Protein AF-A0A3C0GLG4-F1 (afdb_monomer_lite)

Radius of gyration: 15.36 Å; chains: 1; bounding box: 35×29×42 Å

Structure (mmCIF, N/CA/C/O backbone):
data_AF-A0A3C0GLG4-F1
#
_entry.id   AF-A0A3C0GLG4-F1
#
loop_
_atom_site.group_PDB
_atom_site.id
_atom_site.type_symbol
_atom_site.label_atom_id
_atom_site.label_alt_id
_atom_site.label_comp_id
_atom_site.label_asym_id
_atom_site.label_entity_id
_atom_site.label_seq_id
_atom_site.pdbx_PDB_ins_code
_atom_site.Cartn_x
_atom_site.Cartn_y
_atom_site.Cartn_z
_atom_site.occupancy
_atom_site.B_iso_or_equiv
_atom_site.auth_seq_id
_atom_site.auth_comp_id
_atom_site.auth_asym_id
_atom_site.auth_atom_id
_atom_site.pdbx_PDB_model_num
ATOM 1 N N . MET A 1 1 ? 9.545 2.621 -0.300 1.00 66.81 1 MET A N 1
ATOM 2 C CA . MET A 1 1 ? 9.965 1.743 -1.429 1.00 66.81 1 MET A CA 1
ATOM 3 C C . MET A 1 1 ? 9.543 2.407 -2.736 1.00 66.81 1 MET A C 1
ATOM 5 O O . MET A 1 1 ? 8.352 2.613 -2.934 1.00 66.81 1 MET A O 1
ATOM 9 N N . ASP A 1 2 ? 10.479 2.796 -3.606 1.00 73.88 2 ASP A N 1
ATOM 10 C CA . ASP A 1 2 ? 10.150 3.652 -4.757 1.00 73.88 2 ASP A CA 1
ATOM 11 C C . ASP A 1 2 ? 9.542 2.887 -5.939 1.00 73.88 2 ASP A C 1
ATOM 13 O O . ASP A 1 2 ? 10.231 2.150 -6.646 1.00 73.88 2 ASP A O 1
ATOM 17 N N . ARG A 1 3 ? 8.262 3.151 -6.237 1.00 71.88 3 ARG A N 1
ATOM 18 C CA . ARG A 1 3 ? 7.530 2.551 -7.374 1.00 71.88 3 ARG A CA 1
ATOM 19 C C . ARG A 1 3 ? 8.189 2.761 -8.745 1.00 71.88 3 ARG A C 1
ATOM 21 O O . ARG A 1 3 ? 7.952 1.989 -9.665 1.00 71.88 3 ARG A O 1
ATOM 28 N N . TYR A 1 4 ? 9.001 3.808 -8.889 1.00 72.56 4 TYR A N 1
ATOM 29 C CA . TYR A 1 4 ? 9.651 4.182 -10.150 1.00 72.56 4 TYR A CA 1
ATOM 30 C C . TYR A 1 4 ? 11.092 3.693 -10.272 1.00 72.56 4 TYR A C 1
ATOM 32 O O . TYR A 1 4 ? 11.729 3.928 -11.298 1.00 72.56 4 TYR A O 1
ATOM 40 N N . LYS A 1 5 ? 11.606 3.003 -9.248 1.00 73.31 5 LYS A N 1
ATOM 41 C CA . LYS A 1 5 ? 13.007 2.577 -9.175 1.00 73.31 5 LYS A CA 1
ATOM 42 C C . LYS A 1 5 ? 13.437 1.720 -10.367 1.00 73.31 5 LYS A C 1
ATOM 44 O O . LYS A 1 5 ? 14.593 1.774 -10.772 1.00 73.31 5 LYS A O 1
ATOM 49 N N . TYR A 1 6 ? 12.505 0.959 -10.936 1.00 72.31 6 TYR A N 1
ATOM 50 C CA . TYR A 1 6 ? 12.771 0.006 -12.014 1.00 72.31 6 TYR A CA 1
ATOM 51 C C . TYR A 1 6 ? 12.320 0.499 -13.398 1.00 72.31 6 TYR A C 1
ATOM 53 O O . TYR A 1 6 ? 12.368 -0.260 -14.365 1.00 72.31 6 TYR A O 1
ATOM 61 N N . ASN A 1 7 ? 11.896 1.761 -13.531 1.00 73.19 7 ASN A N 1
ATOM 62 C CA . ASN A 1 7 ? 11.467 2.290 -14.823 1.00 73.19 7 ASN A CA 1
ATOM 63 C C . ASN A 1 7 ? 12.685 2.615 -15.692 1.00 73.19 7 ASN A C 1
ATOM 65 O O . ASN A 1 7 ? 13.338 3.643 -15.508 1.00 73.19 7 ASN A O 1
ATO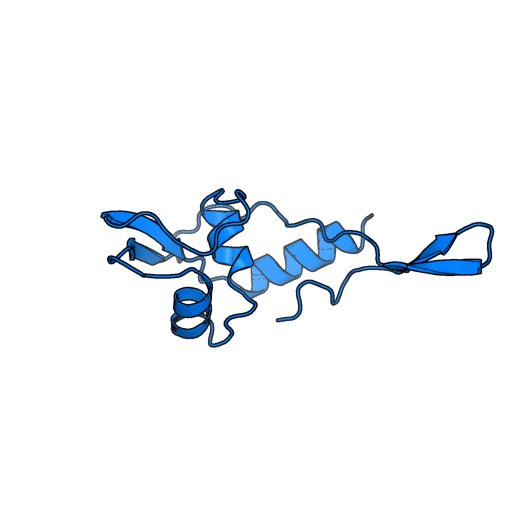M 69 N N . MET A 1 8 ? 12.960 1.773 -16.688 1.00 63.38 8 MET A N 1
ATOM 70 C CA . MET A 1 8 ? 14.001 2.070 -17.669 1.00 63.38 8 MET A CA 1
ATOM 71 C C . MET A 1 8 ? 13.571 3.234 -18.587 1.00 63.38 8 MET A C 1
ATOM 73 O O . MET A 1 8 ? 12.441 3.240 -19.098 1.00 63.38 8 MET A O 1
ATOM 77 N N . PRO A 1 9 ? 14.433 4.247 -18.803 1.00 66.56 9 PRO A N 1
ATOM 78 C CA . PRO A 1 9 ? 14.140 5.344 -19.714 1.00 66.56 9 PRO A CA 1
ATOM 79 C C . PRO A 1 9 ? 14.143 4.847 -21.164 1.00 66.56 9 PRO A C 1
ATOM 81 O O . PRO A 1 9 ? 15.060 4.151 -21.592 1.00 66.56 9 PRO A O 1
ATOM 84 N N . LYS A 1 10 ? 13.139 5.244 -21.949 1.00 64.12 10 LYS A N 1
AT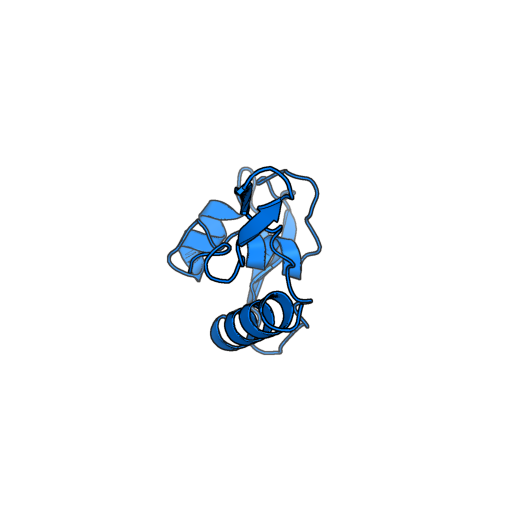OM 85 C CA . LYS A 1 10 ? 13.105 5.007 -23.398 1.00 64.12 10 LYS A CA 1
ATOM 86 C C . LYS A 1 10 ? 13.695 6.214 -24.124 1.00 64.12 10 LYS A C 1
ATOM 88 O O . LYS A 1 10 ? 13.349 7.357 -23.817 1.00 64.12 10 LYS A O 1
ATOM 93 N N . ILE A 1 11 ? 14.567 5.966 -25.097 1.00 64.00 11 ILE A N 1
ATOM 94 C CA . ILE A 1 11 ? 15.145 7.004 -25.958 1.00 64.00 11 ILE A CA 1
ATOM 95 C C . ILE A 1 11 ? 14.275 7.102 -27.213 1.00 64.00 11 ILE A C 1
ATOM 97 O O . ILE A 1 11 ? 14.114 6.122 -27.939 1.00 64.00 11 ILE A O 1
ATOM 101 N N . LYS A 1 12 ? 13.665 8.268 -27.459 1.00 63.84 12 LYS A N 1
ATOM 102 C CA . LYS A 1 12 ? 12.979 8.533 -28.733 1.00 63.84 12 LYS A CA 1
ATOM 103 C C . LYS A 1 12 ? 14.000 8.836 -29.835 1.00 63.84 12 LYS A C 1
ATOM 105 O O . LYS A 1 12 ? 15.110 9.268 -29.544 1.00 63.84 12 LYS A O 1
ATOM 110 N N . LYS A 1 13 ? 13.583 8.692 -31.101 1.00 60.88 13 LYS A N 1
ATOM 111 C CA . LYS A 1 13 ? 14.379 9.053 -32.295 1.00 60.88 13 LYS A CA 1
ATOM 112 C C . LYS A 1 13 ? 14.932 10.492 -32.260 1.00 60.88 13 LYS A C 1
ATOM 114 O O . LYS A 1 13 ? 15.948 10.756 -32.877 1.00 60.88 13 LYS A O 1
ATOM 119 N N . ASP A 1 14 ? 14.299 11.372 -31.485 1.00 72.75 14 ASP A N 1
ATOM 120 C CA . ASP A 1 14 ? 14.662 12.780 -31.268 1.00 72.75 14 ASP A CA 1
ATOM 121 C C . ASP A 1 14 ? 15.655 12.999 -30.095 1.00 72.75 14 ASP A C 1
ATOM 123 O O . ASP A 1 14 ? 15.705 14.065 -29.497 1.00 72.75 14 ASP A O 1
ATOM 127 N N . ALA A 1 15 ? 16.368 11.955 -29.649 1.00 64.00 15 ALA A N 1
ATOM 128 C CA . ALA A 1 15 ? 17.268 11.947 -28.478 1.00 64.00 15 ALA A CA 1
ATOM 129 C C . ALA A 1 15 ? 16.634 12.310 -27.110 1.00 64.00 15 ALA A C 1
ATOM 131 O O . ALA A 1 15 ? 17.298 12.255 -26.071 1.00 64.00 15 ALA A O 1
ATOM 132 N N . LYS A 1 16 ? 15.331 12.607 -27.055 1.00 69.62 16 LYS A N 1
ATOM 133 C CA . LYS A 1 16 ? 14.608 12.887 -25.808 1.00 69.62 16 LYS A CA 1
ATOM 134 C C . LYS A 1 16 ? 14.385 11.600 -25.000 1.00 69.62 16 LYS A C 1
ATOM 136 O O . LYS A 1 16 ? 13.740 10.660 -25.476 1.00 69.62 16 LYS A O 1
ATOM 141 N N . LYS A 1 17 ? 14.892 11.566 -23.762 1.00 68.31 17 LYS A N 1
ATOM 142 C CA . LYS A 1 17 ? 14.643 10.486 -22.790 1.00 68.31 17 LYS A CA 1
ATOM 143 C C . LYS A 1 17 ? 13.248 10.655 -22.182 1.00 68.31 17 LYS A C 1
ATOM 145 O O . LYS A 1 17 ? 12.945 11.704 -21.620 1.00 68.31 17 LYS A O 1
ATOM 150 N N . ILE A 1 18 ? 12.408 9.630 -22.279 1.00 69.69 18 ILE A N 1
ATOM 151 C CA . ILE A 1 18 ? 11.105 9.559 -21.601 1.00 69.69 18 ILE A CA 1
ATOM 152 C C . ILE A 1 18 ? 11.129 8.442 -20.556 1.00 69.69 18 ILE A C 1
ATOM 154 O O . ILE A 1 18 ? 11.687 7.373 -20.803 1.00 69.69 18 ILE A O 1
ATOM 158 N N . GLN A 1 19 ? 10.521 8.663 -19.389 1.00 67.88 19 GLN A N 1
ATOM 159 C CA . GLN A 1 19 ? 10.363 7.589 -18.408 1.00 67.88 19 GLN A CA 1
ATOM 160 C C . GLN A 1 19 ? 9.358 6.547 -18.915 1.00 67.88 19 GLN A C 1
ATOM 162 O O . GLN A 1 19 ? 8.304 6.887 -19.456 1.00 67.88 19 GLN A O 1
ATOM 167 N N . GLY A 1 20 ? 9.699 5.267 -18.754 1.00 68.19 20 GLY A N 1
ATOM 168 C CA . GLY A 1 20 ? 8.765 4.170 -18.981 1.00 68.19 20 GLY A CA 1
ATOM 169 C C . GLY A 1 20 ? 7.602 4.197 -17.984 1.00 68.19 20 GLY A C 1
ATOM 170 O O . GLY A 1 20 ? 7.706 4.783 -16.909 1.00 68.19 20 GLY A O 1
ATOM 171 N N . GLN A 1 21 ? 6.489 3.555 -18.344 1.00 74.25 21 GLN A N 1
ATOM 172 C CA . GLN A 1 21 ? 5.374 3.315 -17.421 1.00 74.25 21 GLN A CA 1
ATOM 173 C C . GLN A 1 21 ? 5.719 2.159 -16.474 1.00 74.25 21 GLN A C 1
ATOM 175 O O . GLN A 1 21 ? 6.253 1.151 -16.943 1.00 74.25 21 GLN A O 1
ATOM 180 N N . THR A 1 22 ? 5.365 2.291 -15.193 1.00 80.44 22 THR A N 1
ATOM 181 C CA . THR A 1 22 ? 5.481 1.215 -14.195 1.00 80.44 22 THR A CA 1
ATOM 182 C C . THR A 1 22 ? 4.359 0.206 -14.388 1.00 80.44 22 THR A C 1
ATOM 184 O O . THR A 1 22 ? 3.187 0.581 -14.408 1.00 80.44 22 THR A O 1
ATOM 187 N N . ILE A 1 23 ? 4.714 -1.070 -14.498 1.00 82.25 23 ILE A N 1
ATOM 188 C CA . ILE A 1 23 ? 3.758 -2.177 -14.487 1.00 82.25 23 ILE A CA 1
ATOM 189 C C . ILE A 1 23 ? 3.713 -2.736 -13.067 1.00 82.25 23 ILE A C 1
ATOM 191 O O . ILE A 1 23 ? 4.754 -3.083 -12.508 1.00 82.25 23 ILE A O 1
ATOM 195 N N . TYR A 1 24 ? 2.517 -2.811 -12.483 1.00 84.75 24 TYR A N 1
ATOM 196 C CA . TYR A 1 24 ? 2.322 -3.395 -11.158 1.00 84.75 24 TYR A CA 1
ATOM 197 C C . TYR A 1 24 ? 2.112 -4.911 -11.271 1.00 84.75 24 TYR A C 1
ATOM 199 O O . TYR A 1 24 ? 1.293 -5.347 -12.085 1.00 84.75 24 TYR A O 1
ATOM 207 N N . PRO A 1 25 ? 2.820 -5.730 -10.475 1.00 85.12 25 PRO A N 1
ATOM 208 C CA . PRO A 1 25 ? 2.624 -7.171 -10.481 1.00 85.12 25 PRO A CA 1
ATOM 209 C C . PRO A 1 25 ? 1.261 -7.541 -9.868 1.00 85.12 25 PRO A C 1
ATOM 211 O O . PRO A 1 25 ? 0.742 -6.817 -9.011 1.00 85.12 25 PRO A O 1
ATOM 214 N N . PRO A 1 26 ? 0.670 -8.682 -10.257 1.00 85.06 26 PRO A N 1
ATOM 215 C CA . PRO A 1 26 ? -0.478 -9.224 -9.546 1.00 85.06 26 PRO A CA 1
ATOM 216 C C . PRO A 1 26 ? -0.058 -9.644 -8.131 1.00 85.06 26 PRO A C 1
ATOM 218 O O . PRO A 1 26 ? 0.908 -10.384 -7.949 1.00 85.06 26 PRO A O 1
ATOM 221 N N . ILE A 1 27 ? -0.797 -9.183 -7.121 1.00 88.12 27 ILE A N 1
ATOM 222 C CA . ILE A 1 27 ? -0.552 -9.542 -5.720 1.00 88.12 27 ILE A CA 1
ATOM 223 C C . ILE A 1 27 ? -1.521 -10.661 -5.352 1.00 88.12 27 ILE A C 1
ATOM 225 O O . ILE A 1 27 ? -2.719 -10.427 -5.169 1.00 88.12 27 ILE A O 1
ATOM 229 N N . MET A 1 28 ? -1.007 -11.887 -5.270 1.00 87.50 28 MET A N 1
ATOM 230 C CA . MET A 1 28 ? -1.803 -13.042 -4.856 1.00 87.50 28 MET A CA 1
ATOM 231 C C . MET A 1 28 ? -2.104 -12.977 -3.350 1.00 87.50 28 MET A C 1
ATOM 233 O O . MET A 1 28 ? -1.240 -12.523 -2.598 1.00 87.50 28 MET A O 1
ATOM 237 N N . PRO A 1 29 ? -3.295 -13.421 -2.903 1.00 85.94 29 PRO A N 1
ATOM 238 C CA . PRO A 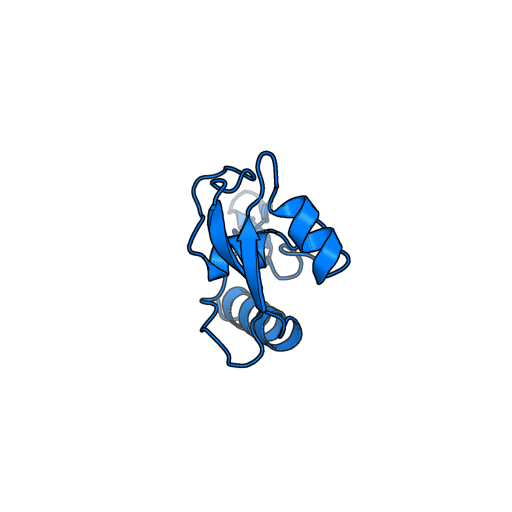1 29 ? -3.594 -13.527 -1.481 1.00 85.94 29 PRO A CA 1
ATOM 239 C C . PRO A 1 29 ? -2.618 -14.491 -0.802 1.00 85.94 29 PRO A C 1
ATOM 241 O O . PRO A 1 29 ? -2.363 -15.584 -1.315 1.00 85.94 29 PRO A O 1
ATOM 244 N N . LYS A 1 30 ? -2.108 -14.106 0.365 1.00 88.81 30 LYS A N 1
ATOM 245 C CA . LYS A 1 30 ? -1.290 -14.963 1.228 1.00 88.81 30 LYS A CA 1
ATOM 246 C C . LYS A 1 30 ? -1.933 -15.110 2.602 1.00 88.81 30 LYS A C 1
ATOM 248 O O . LYS A 1 30 ? -2.693 -14.254 3.045 1.00 88.81 30 LYS A O 1
ATOM 253 N N . SER A 1 31 ? -1.602 -16.195 3.298 1.00 86.25 31 SER A N 1
ATOM 254 C CA . SER A 1 31 ? -2.052 -16.425 4.679 1.00 86.25 31 SER A CA 1
ATOM 255 C C . SER A 1 31 ? -1.515 -15.385 5.666 1.00 86.25 31 SER A C 1
ATOM 257 O O . SER A 1 31 ? -2.093 -15.198 6.729 1.00 86.25 31 SER A O 1
ATOM 259 N N . THR A 1 32 ? -0.429 -14.697 5.313 1.00 89.62 32 THR A N 1
ATOM 260 C CA . THR A 1 32 ? 0.176 -13.616 6.100 1.00 89.62 32 THR A CA 1
ATOM 261 C C . THR A 1 32 ? -0.490 -12.258 5.877 1.00 89.62 32 THR A C 1
ATOM 263 O O . THR A 1 32 ? -0.075 -11.277 6.488 1.00 89.62 32 THR A O 1
ATOM 266 N N . ASP A 1 33 ? -1.471 -12.160 4.977 1.00 91.38 33 ASP A N 1
ATOM 267 C CA . ASP A 1 33 ? -2.148 -10.898 4.692 1.00 91.38 33 ASP A CA 1
ATOM 268 C C . ASP A 1 33 ? -3.089 -10.515 5.838 1.00 91.38 33 ASP A C 1
ATOM 270 O O . ASP A 1 33 ? -3.828 -11.345 6.370 1.00 91.38 33 ASP A O 1
ATOM 274 N N . LEU A 1 34 ? -3.102 -9.228 6.185 1.00 92.56 34 LEU A N 1
ATOM 275 C CA . LEU A 1 34 ? -4.035 -8.688 7.167 1.00 92.56 34 LEU A CA 1
ATOM 276 C C . LEU A 1 34 ? -5.324 -8.241 6.486 1.00 92.56 34 LEU A C 1
ATOM 278 O O . LEU A 1 34 ? -5.313 -7.771 5.349 1.00 92.56 34 LEU A O 1
ATOM 282 N N . TYR A 1 35 ? -6.436 -8.336 7.207 1.00 93.12 35 TYR A N 1
ATOM 283 C CA . TYR A 1 35 ? -7.720 -7.822 6.756 1.00 93.12 35 TYR A CA 1
ATOM 284 C C . TYR A 1 35 ? -8.250 -6.825 7.765 1.00 93.12 35 TYR A C 1
ATOM 286 O O . TYR A 1 35 ? -8.368 -7.132 8.950 1.00 93.12 35 TYR A O 1
ATOM 294 N N . ILE A 1 36 ? -8.590 -5.638 7.281 1.00 92.12 36 ILE A N 1
ATOM 295 C CA . ILE A 1 36 ? -9.091 -4.556 8.118 1.00 92.12 36 ILE A CA 1
ATOM 296 C C . ILE A 1 36 ? -10.418 -4.045 7.585 1.00 92.12 36 ILE A C 1
ATOM 298 O O . ILE A 1 36 ? -10.692 -4.136 6.388 1.00 92.12 36 ILE A O 1
ATOM 302 N N . VAL A 1 37 ? -11.231 -3.475 8.468 1.00 92.06 37 VAL A N 1
ATOM 303 C CA . VAL A 1 37 ? -12.457 -2.776 8.081 1.00 92.06 37 VAL A CA 1
ATOM 304 C C . VAL A 1 37 ? -12.164 -1.287 8.014 1.00 92.06 37 VAL A C 1
ATOM 306 O O . VAL A 1 37 ? -11.684 -0.691 8.978 1.00 92.06 37 VAL A O 1
ATOM 309 N N . VAL A 1 38 ? -12.461 -0.695 6.863 1.00 90.12 38 VAL A N 1
ATOM 310 C CA . VAL A 1 38 ? -12.227 0.722 6.593 1.00 90.12 38 VAL A CA 1
ATOM 311 C C . VAL A 1 38 ? -13.181 1.583 7.410 1.00 90.12 38 VAL A C 1
ATOM 313 O O . VAL A 1 38 ? -14.396 1.374 7.386 1.00 90.12 38 VAL A O 1
ATOM 316 N N . ARG A 1 39 ? -12.638 2.591 8.091 1.00 89.25 39 ARG A N 1
ATOM 317 C CA . ARG A 1 39 ? -13.416 3.616 8.798 1.00 89.25 39 ARG A CA 1
ATOM 318 C C . ARG A 1 39 ? -13.767 4.787 7.883 1.00 89.25 39 ARG A C 1
ATOM 320 O O . ARG A 1 39 ? -13.163 4.973 6.828 1.00 89.25 39 ARG A O 1
ATOM 327 N N . ASP A 1 40 ? -14.749 5.581 8.296 1.00 87.12 40 ASP A N 1
ATOM 328 C CA . ASP A 1 40 ? -15.103 6.799 7.571 1.00 87.12 40 ASP A CA 1
ATOM 329 C C . ASP A 1 40 ? -13.906 7.758 7.463 1.00 87.12 40 ASP A C 1
ATOM 331 O O . ASP A 1 40 ? -13.119 7.893 8.400 1.00 87.12 40 ASP A O 1
ATOM 335 N N . GLY A 1 41 ? -13.714 8.345 6.279 1.00 84.31 41 GLY A N 1
ATOM 336 C CA . GLY A 1 41 ? -12.580 9.229 5.987 1.00 84.31 41 GLY A CA 1
ATOM 337 C C . GLY A 1 41 ? -11.207 8.551 5.859 1.00 84.31 41 GLY A C 1
ATOM 338 O O . GLY A 1 41 ? -10.216 9.243 5.624 1.00 84.31 41 GLY A O 1
ATOM 339 N N . GLN A 1 42 ? -11.110 7.221 5.974 1.00 87.25 42 GLN A N 1
ATOM 340 C CA . GLN A 1 42 ? -9.825 6.523 5.936 1.00 87.25 42 GLN A CA 1
ATOM 341 C C . GLN A 1 42 ? -9.266 6.405 4.506 1.00 87.25 42 GLN A C 1
ATOM 343 O O . GLN A 1 42 ? -9.976 6.102 3.539 1.00 87.25 42 GLN A O 1
ATOM 348 N N . ARG A 1 43 ? -7.957 6.647 4.371 1.00 89.88 43 ARG A N 1
ATOM 349 C CA . ARG A 1 43 ? -7.247 6.713 3.087 1.00 89.88 43 ARG A CA 1
ATOM 350 C C . ARG A 1 43 ? -6.190 5.621 2.965 1.00 89.88 43 ARG A C 1
ATOM 352 O O . ARG A 1 43 ? -5.593 5.208 3.958 1.00 89.88 43 ARG A O 1
ATOM 359 N N . MET A 1 44 ? -5.915 5.193 1.733 1.00 89.31 44 MET A N 1
ATOM 360 C CA . MET A 1 44 ? -4.896 4.169 1.455 1.00 89.31 44 MET A CA 1
ATOM 361 C C . MET A 1 44 ? -3.480 4.626 1.814 1.00 89.31 44 MET A C 1
ATOM 363 O O . MET A 1 44 ? -2.690 3.810 2.272 1.00 89.31 44 MET A O 1
ATOM 367 N N . ASP A 1 45 ? -3.159 5.910 1.624 1.00 89.19 45 ASP A N 1
ATOM 368 C CA . ASP A 1 45 ? -1.862 6.481 2.013 1.00 89.19 45 ASP A CA 1
ATOM 369 C C . ASP A 1 45 ? -1.624 6.399 3.526 1.00 89.19 45 ASP A C 1
ATOM 371 O O . ASP A 1 45 ? -0.541 6.016 3.963 1.00 89.19 45 ASP A O 1
ATOM 375 N N . THR A 1 46 ? -2.657 6.669 4.324 1.00 92.06 46 THR A N 1
ATOM 376 C CA . THR A 1 46 ? -2.584 6.603 5.785 1.00 92.06 46 THR A CA 1
ATOM 377 C C . THR A 1 46 ? -2.402 5.164 6.252 1.00 92.06 46 THR A C 1
ATOM 379 O O . THR A 1 46 ? -1.539 4.901 7.080 1.00 92.06 46 THR A O 1
ATOM 382 N N . LEU A 1 47 ? -3.140 4.221 5.657 1.00 91.25 47 LEU A N 1
ATOM 383 C CA . LEU A 1 47 ? -2.959 2.794 5.923 1.00 91.25 47 LEU A CA 1
ATOM 384 C C . LEU A 1 47 ? -1.564 2.310 5.521 1.00 91.25 47 LEU A C 1
ATOM 386 O O . LEU A 1 47 ? -0.924 1.580 6.264 1.00 91.25 47 LEU A O 1
ATOM 390 N N . ALA A 1 48 ? -1.061 2.725 4.361 1.00 92.06 48 ALA A N 1
ATOM 391 C CA . ALA A 1 48 ? 0.288 2.365 3.945 1.00 92.06 48 ALA A CA 1
ATOM 392 C C . ALA A 1 48 ? 1.346 2.917 4.909 1.00 92.06 48 ALA A C 1
ATOM 394 O O . ALA A 1 48 ? 2.289 2.210 5.250 1.00 92.06 48 ALA A O 1
ATOM 395 N N . ASN A 1 49 ? 1.163 4.139 5.410 1.00 93.19 49 ASN A N 1
ATOM 396 C CA . ASN A 1 49 ? 2.040 4.697 6.431 1.00 93.19 49 ASN A CA 1
ATOM 397 C C . ASN A 1 49 ? 1.951 3.935 7.765 1.00 93.19 49 ASN A C 1
ATOM 399 O O . ASN A 1 49 ? 2.971 3.683 8.390 1.00 93.19 49 ASN A O 1
ATOM 403 N N . GLU A 1 50 ? 0.751 3.536 8.187 1.00 92.25 50 GLU A N 1
ATOM 404 C CA . GLU A 1 50 ? 0.526 2.818 9.447 1.00 92.25 50 GLU A CA 1
ATOM 405 C C . GLU A 1 50 ? 1.090 1.388 9.421 1.00 92.25 50 GLU A C 1
ATOM 407 O O . GLU A 1 50 ? 1.727 0.959 10.379 1.00 92.25 50 GLU A O 1
ATOM 412 N N . TYR A 1 51 ? 0.899 0.660 8.315 1.00 91.81 51 TYR A N 1
ATOM 413 C CA . TYR A 1 51 ? 1.293 -0.749 8.203 1.00 91.81 51 TYR A CA 1
ATOM 414 C C . TYR A 1 51 ? 2.681 -0.964 7.593 1.00 91.81 51 TYR A C 1
ATOM 416 O O . TYR A 1 51 ? 3.345 -1.941 7.929 1.00 91.81 51 TYR A O 1
ATOM 424 N N . TYR A 1 52 ? 3.126 -0.087 6.690 1.00 90.75 52 TYR A N 1
ATOM 425 C CA . TYR A 1 52 ? 4.413 -0.226 5.996 1.00 90.75 52 TYR A CA 1
ATOM 426 C C . TYR A 1 52 ? 5.430 0.853 6.381 1.00 90.75 52 TYR A C 1
ATOM 428 O O . TYR A 1 52 ? 6.583 0.766 5.964 1.00 90.75 52 TYR A O 1
ATOM 436 N N . GLY A 1 53 ? 5.026 1.875 7.142 1.00 91.12 53 GLY A N 1
ATOM 437 C CA . GLY A 1 53 ? 5.886 3.008 7.497 1.00 91.12 53 GLY A CA 1
ATOM 438 C C . GLY A 1 53 ? 6.140 3.990 6.350 1.00 91.12 53 GLY A C 1
ATOM 439 O O . GLY A 1 53 ? 6.959 4.892 6.496 1.00 91.12 53 GLY A O 1
ATOM 440 N N . ASP A 1 54 ? 5.482 3.813 5.198 1.00 90.25 54 ASP A N 1
ATOM 441 C CA . ASP A 1 54 ? 5.706 4.635 4.010 1.00 90.25 54 ASP A CA 1
ATOM 442 C C . ASP A 1 54 ? 4.378 4.884 3.262 1.00 90.25 54 ASP A C 1
ATOM 444 O O . ASP A 1 54 ? 3.798 3.955 2.683 1.00 90.25 54 ASP A O 1
ATOM 448 N N . PRO A 1 55 ? 3.884 6.137 3.214 1.00 90.00 55 PRO A N 1
ATOM 449 C CA . PRO A 1 55 ? 2.622 6.466 2.557 1.00 90.00 55 PRO A CA 1
ATOM 450 C C . PRO A 1 55 ? 2.677 6.258 1.042 1.00 90.00 55 PRO A C 1
ATOM 452 O O . PRO A 1 55 ? 1.636 6.076 0.414 1.00 90.00 55 PRO A O 1
ATOM 455 N N . SER A 1 56 ? 3.866 6.253 0.427 1.00 88.31 56 SER A N 1
ATOM 456 C CA . SER A 1 56 ? 4.025 6.026 -1.012 1.00 88.31 56 SER A CA 1
ATOM 457 C C . SER A 1 56 ? 3.671 4.596 -1.427 1.00 88.31 56 SER A C 1
ATOM 459 O O . SER A 1 56 ? 3.389 4.363 -2.602 1.00 88.31 56 SER A O 1
ATOM 461 N N . MET A 1 57 ? 3.611 3.655 -0.476 1.00 90.06 57 MET A N 1
ATOM 462 C CA . MET A 1 57 ? 3.316 2.234 -0.700 1.00 90.06 57 MET A CA 1
ATOM 463 C C . MET A 1 57 ? 1.812 1.923 -0.778 1.00 90.06 57 MET A C 1
ATOM 465 O O . MET A 1 57 ? 1.418 0.762 -0.876 1.00 90.06 57 MET A O 1
ATOM 469 N N . TRP A 1 58 ? 0.956 2.951 -0.822 1.00 90.44 58 TRP A N 1
ATOM 470 C CA . TRP A 1 58 ? -0.496 2.816 -1.002 1.00 90.44 58 TRP A CA 1
ATOM 471 C C . TRP A 1 58 ? -0.886 2.002 -2.244 1.00 90.44 58 TRP A C 1
ATOM 473 O O . TRP A 1 58 ? -1.919 1.329 -2.243 1.00 90.44 58 TRP A O 1
ATOM 483 N N . TRP A 1 59 ? -0.044 2.006 -3.285 1.00 87.69 59 TRP A N 1
ATOM 484 C CA . TRP A 1 59 ? -0.263 1.236 -4.511 1.00 87.69 59 TRP A CA 1
ATOM 485 C C . TRP A 1 59 ? -0.328 -0.278 -4.256 1.00 87.69 59 TRP A C 1
ATOM 487 O O . TRP A 1 59 ? -1.019 -0.978 -4.989 1.00 87.69 59 TRP A O 1
ATOM 497 N N . ILE A 1 60 ? 0.335 -0.785 -3.208 1.00 90.19 60 ILE A N 1
ATOM 498 C CA . ILE A 1 60 ? 0.292 -2.202 -2.819 1.00 90.19 60 ILE A CA 1
ATOM 499 C C . ILE A 1 60 ? -1.120 -2.577 -2.367 1.00 90.19 60 ILE A C 1
ATOM 501 O O . ILE A 1 60 ? -1.681 -3.576 -2.818 1.00 90.19 60 ILE A O 1
ATOM 505 N N . ILE A 1 61 ? -1.717 -1.747 -1.508 1.00 90.38 61 ILE A N 1
ATOM 506 C CA . ILE A 1 61 ? -3.083 -1.938 -1.002 1.00 90.38 61 ILE A CA 1
ATOM 507 C C . ILE A 1 61 ? -4.076 -1.798 -2.157 1.00 90.38 61 ILE A C 1
ATOM 509 O O . ILE A 1 61 ? -4.958 -2.640 -2.323 1.00 90.38 61 ILE A O 1
ATOM 513 N N . ALA A 1 62 ? -3.894 -0.780 -2.999 1.00 89.75 62 ALA A N 1
ATOM 514 C CA . ALA A 1 62 ? -4.713 -0.561 -4.184 1.00 89.75 62 ALA A CA 1
ATOM 515 C C . ALA A 1 62 ? -4.702 -1.782 -5.119 1.00 89.75 62 ALA A C 1
ATOM 517 O O . ALA A 1 62 ? -5.759 -2.305 -5.469 1.00 89.75 62 ALA A O 1
ATOM 518 N N . GLN A 1 63 ? -3.515 -2.288 -5.463 1.00 89.94 63 GLN A N 1
ATOM 519 C CA . GLN A 1 63 ? -3.347 -3.427 -6.363 1.00 89.94 63 GLN A CA 1
ATOM 520 C C . GLN A 1 63 ? -3.900 -4.727 -5.761 1.00 89.94 63 GLN A C 1
ATOM 522 O O . GLN A 1 63 ? -4.564 -5.492 -6.456 1.00 89.94 63 GLN A O 1
ATOM 527 N N . ALA A 1 64 ? -3.684 -4.967 -4.465 1.00 90.19 64 ALA A N 1
ATOM 528 C CA . ALA A 1 64 ? -4.174 -6.160 -3.773 1.00 90.19 64 ALA A CA 1
ATOM 529 C C . ALA A 1 64 ? -5.705 -6.234 -3.684 1.00 90.19 64 ALA A C 1
ATOM 531 O O . ALA A 1 64 ? -6.264 -7.329 -3.667 1.00 90.19 64 ALA A O 1
ATOM 532 N N . ASN A 1 65 ? -6.371 -5.078 -3.647 1.00 89.06 65 ASN A N 1
ATOM 533 C CA . ASN A 1 65 ? -7.829 -4.968 -3.548 1.00 89.06 65 ASN A CA 1
ATOM 534 C C . ASN A 1 65 ? -8.489 -4.580 -4.876 1.00 89.06 65 ASN A C 1
ATOM 536 O O . ASN A 1 65 ? -9.684 -4.296 -4.908 1.00 89.06 65 ASN A O 1
ATOM 540 N N . ASN A 1 66 ? -7.719 -4.546 -5.968 1.00 85.69 66 ASN A N 1
ATOM 541 C CA . ASN A 1 66 ? -8.169 -4.118 -7.292 1.00 85.69 66 ASN A CA 1
ATOM 542 C C . ASN A 1 66 ? -8.845 -2.725 -7.291 1.00 85.69 66 ASN A C 1
ATOM 544 O O . ASN A 1 66 ? -9.784 -2.451 -8.041 1.00 85.69 66 ASN A O 1
ATOM 548 N N . VAL A 1 67 ? -8.369 -1.828 -6.422 1.00 81.69 67 VAL A N 1
ATOM 549 C CA . VAL A 1 67 ? -8.851 -0.450 -6.293 1.00 81.69 67 VAL A CA 1
ATOM 550 C C . VAL A 1 67 ? -7.982 0.450 -7.167 1.00 81.69 67 VAL A C 1
ATOM 552 O O . VAL A 1 67 ? -7.024 1.060 -6.712 1.00 81.69 67 VAL A O 1
ATOM 555 N N . SER A 1 68 ? -8.303 0.528 -8.457 1.00 65.19 68 SER A N 1
ATOM 556 C CA . SER A 1 68 ? -7.499 1.247 -9.463 1.00 65.19 68 SER A CA 1
ATOM 557 C C . SER A 1 68 ? -8.141 2.545 -9.979 1.00 65.19 68 SER A C 1
ATOM 559 O O . SER A 1 68 ? -7.715 3.101 -10.986 1.00 65.19 68 SER A O 1
ATOM 561 N N . LYS A 1 69 ? -9.151 3.084 -9.283 1.00 65.44 69 LYS A N 1
ATOM 562 C CA . LYS A 1 69 ? -9.996 4.187 -9.791 1.00 65.44 69 LYS A CA 1
ATOM 563 C C . LYS A 1 69 ? -9.436 5.606 -9.600 1.00 65.44 69 LYS A C 1
ATOM 565 O O . LYS A 1 69 ? -10.193 6.567 -9.677 1.00 65.44 69 LYS A O 1
ATOM 570 N N . GLY A 1 70 ? -8.144 5.763 -9.308 1.00 67.50 70 GLY A N 1
ATOM 571 C CA . GLY A 1 70 ? -7.539 7.087 -9.094 1.00 67.50 70 GLY A CA 1
ATOM 572 C C . GLY A 1 70 ? -8.042 7.828 -7.845 1.00 67.50 70 GLY A C 1
ATOM 573 O O . GLY A 1 70 ? -7.795 9.021 -7.703 1.00 67.50 70 GLY A O 1
ATOM 574 N N . THR A 1 71 ? -8.729 7.130 -6.936 1.00 79.44 71 THR A N 1
ATOM 575 C CA . THR A 1 71 ? -9.122 7.648 -5.621 1.00 79.44 71 THR A CA 1
ATOM 576 C C . THR A 1 71 ? -8.236 7.045 -4.539 1.00 79.44 71 THR A C 1
ATOM 578 O O . THR A 1 71 ? -7.900 5.865 -4.598 1.00 79.44 71 THR A O 1
ATOM 581 N N . LEU A 1 72 ? -7.873 7.856 -3.545 1.00 81.38 72 LEU A N 1
ATOM 582 C CA . LEU A 1 72 ? -7.182 7.409 -2.330 1.00 81.38 72 LEU A CA 1
ATOM 583 C C . LEU A 1 72 ? -8.163 7.054 -1.207 1.00 81.38 72 LEU A C 1
ATOM 585 O O . LEU A 1 72 ? -7.766 6.444 -0.215 1.00 81.38 72 LEU A O 1
ATOM 589 N N . PHE A 1 73 ? -9.433 7.428 -1.367 1.00 85.25 73 PHE A N 1
ATOM 590 C CA . PHE A 1 73 ? -10.477 7.173 -0.389 1.00 85.25 73 PHE A CA 1
ATOM 591 C C . PHE A 1 73 ? -11.003 5.755 -0.533 1.00 85.25 73 PHE A C 1
ATOM 593 O O . PHE A 1 73 ? -11.373 5.312 -1.625 1.00 85.25 73 PHE A O 1
ATOM 600 N N . LEU A 1 74 ? -11.047 5.059 0.595 1.00 84.44 74 LEU A N 1
ATOM 601 C CA . LEU A 1 74 ? -11.656 3.748 0.691 1.00 84.44 74 LEU A CA 1
ATOM 602 C C . LEU A 1 74 ? -13.120 3.892 1.091 1.00 84.44 74 LEU A C 1
ATOM 604 O O . LEU A 1 74 ? -13.508 4.840 1.771 1.00 84.44 74 LEU A O 1
ATOM 608 N N . ARG A 1 75 ? -13.950 2.946 0.649 1.00 85.25 75 ARG A N 1
ATOM 609 C CA . ARG A 1 75 ? -15.366 2.940 1.007 1.00 85.25 75 ARG A CA 1
ATOM 610 C C . ARG A 1 75 ? -15.508 2.520 2.479 1.00 85.25 75 ARG A C 1
ATOM 612 O O . ARG A 1 75 ? -15.101 1.400 2.802 1.00 85.25 75 ARG A O 1
ATOM 619 N N . PRO A 1 76 ? -16.104 3.354 3.349 1.00 87.56 76 PRO A N 1
ATOM 620 C CA . PRO A 1 76 ? -16.301 3.011 4.755 1.00 87.56 76 PRO A CA 1
ATOM 621 C C . PRO A 1 76 ? -17.087 1.703 4.903 1.00 87.56 76 PRO A C 1
ATOM 623 O O . PRO A 1 76 ? -17.976 1.411 4.100 1.00 87.56 76 PRO A O 1
ATOM 626 N N . GLY A 1 77 ? -16.724 0.889 5.892 1.00 88.31 77 GLY A N 1
ATOM 627 C CA . GLY A 1 77 ? -17.314 -0.429 6.141 1.00 88.31 77 GLY A CA 1
ATOM 628 C C . GLY A 1 77 ? -16.857 -1.535 5.184 1.00 88.31 77 GLY A C 1
ATOM 629 O O . GLY A 1 77 ? -17.280 -2.677 5.339 1.00 88.31 77 GLY A O 1
ATOM 630 N N . SER A 1 78 ? -15.993 -1.238 4.206 1.00 89.00 78 SER A N 1
ATOM 631 C CA . SER A 1 78 ? -15.442 -2.268 3.316 1.00 89.00 78 SER A CA 1
ATOM 632 C C . SER A 1 78 ? -14.247 -2.960 3.962 1.00 89.00 78 SER A C 1
ATOM 634 O O . SE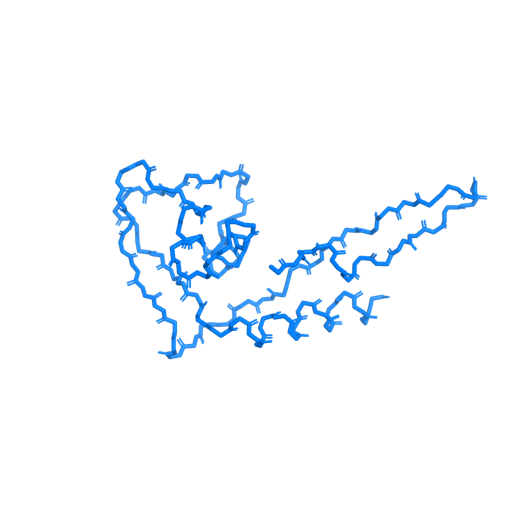R A 1 78 ? -13.418 -2.312 4.602 1.00 89.00 78 SER A O 1
ATOM 636 N N . GLN A 1 79 ? -14.144 -4.273 3.769 1.00 91.62 79 GLN A N 1
ATOM 637 C CA . GLN A 1 79 ? -12.977 -5.041 4.18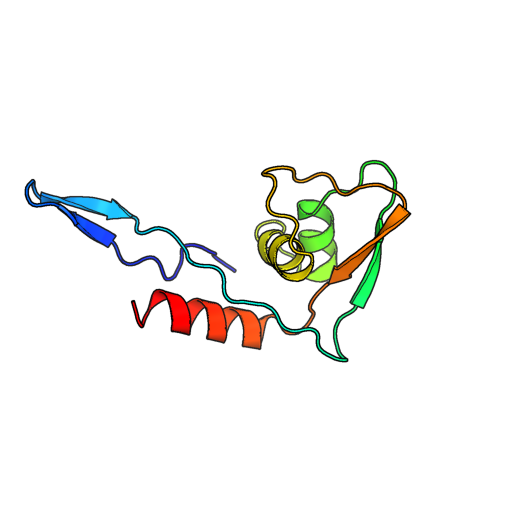6 1.00 91.62 79 GLN A CA 1
ATOM 638 C C . GLN A 1 79 ? -11.869 -4.900 3.140 1.00 91.62 79 GLN A C 1
ATOM 640 O O . GLN A 1 79 ? -12.097 -5.130 1.953 1.00 91.62 79 GLN A O 1
ATOM 645 N N . ILE A 1 80 ? -10.676 -4.516 3.584 1.00 91.44 80 ILE A N 1
ATOM 646 C CA . ILE A 1 80 ? -9.500 -4.294 2.744 1.00 91.44 80 ILE A CA 1
ATOM 647 C C . ILE A 1 80 ? -8.375 -5.222 3.190 1.00 91.44 80 ILE A C 1
ATOM 649 O O . ILE A 1 80 ? -8.094 -5.357 4.382 1.00 91.44 80 ILE A O 1
ATOM 653 N N . ARG A 1 81 ? -7.729 -5.851 2.208 1.00 93.12 81 ARG A N 1
ATOM 654 C CA . ARG A 1 81 ? -6.551 -6.700 2.374 1.00 93.12 81 ARG A CA 1
ATOM 655 C C . ARG A 1 81 ? -5.279 -5.856 2.395 1.00 93.12 81 ARG A C 1
ATOM 657 O O . ARG A 1 81 ? -5.067 -5.034 1.505 1.00 93.12 81 ARG A O 1
ATOM 664 N N . ILE A 1 82 ? -4.407 -6.096 3.362 1.00 92.62 82 ILE A N 1
ATOM 665 C CA . ILE A 1 82 ? -3.111 -5.433 3.519 1.00 92.62 82 ILE A CA 1
ATOM 666 C C . ILE A 1 82 ? -2.012 -6.500 3.433 1.00 92.62 82 ILE A C 1
ATOM 668 O O . ILE A 1 82 ? -1.755 -7.198 4.421 1.00 92.62 82 ILE A O 1
ATOM 672 N N . PRO A 1 83 ? -1.380 -6.656 2.255 1.00 92.50 83 PRO A N 1
ATOM 673 C CA . PRO A 1 83 ? -0.293 -7.608 2.068 1.00 92.50 83 PRO A CA 1
ATOM 674 C C . PRO A 1 83 ? 0.925 -7.300 2.940 1.00 92.50 83 PRO A C 1
ATOM 676 O O . PRO A 1 83 ? 1.529 -6.243 2.809 1.00 92.50 83 PRO A O 1
ATOM 679 N N . GLN A 1 84 ? 1.336 -8.240 3.786 1.00 91.38 84 GLN A N 1
ATOM 680 C CA . GLN A 1 84 ? 2.504 -8.044 4.660 1.00 91.38 84 GLN A CA 1
ATOM 681 C C . GLN A 1 84 ? 3.833 -8.414 3.985 1.00 91.38 84 GLN A C 1
ATOM 683 O O . GLN A 1 84 ? 4.897 -7.953 4.390 1.00 91.38 84 GLN A O 1
ATOM 688 N N . ASP A 1 85 ? 3.795 -9.228 2.929 1.00 89.81 85 ASP A N 1
ATOM 689 C CA . ASP A 1 85 ? 4.999 -9.708 2.248 1.00 89.81 85 ASP A CA 1
ATOM 690 C C . ASP A 1 85 ? 5.496 -8.720 1.180 1.00 89.81 85 ASP A C 1
ATOM 692 O O . ASP A 1 85 ? 5.422 -8.953 -0.031 1.00 89.81 85 ASP A O 1
ATOM 696 N N . ILE A 1 86 ? 6.004 -7.585 1.661 1.00 89.06 86 ILE A N 1
ATOM 697 C CA . ILE A 1 86 ? 6.558 -6.500 0.843 1.00 89.06 86 ILE A CA 1
ATOM 698 C C . ILE A 1 86 ? 7.744 -6.997 0.003 1.00 89.06 86 ILE A C 1
ATOM 700 O O . ILE A 1 86 ? 7.875 -6.624 -1.163 1.00 89.06 86 ILE A O 1
ATOM 704 N N . SER A 1 87 ? 8.590 -7.861 0.570 1.00 88.12 87 SER A N 1
ATOM 705 C CA . SER A 1 87 ? 9.793 -8.379 -0.090 1.00 88.12 87 SER A CA 1
ATOM 706 C C . SER A 1 87 ? 9.464 -9.150 -1.368 1.00 88.12 87 SER A C 1
ATOM 708 O O . SER A 1 87 ? 10.075 -8.906 -2.411 1.00 88.12 87 SER A O 1
ATOM 710 N N . SER A 1 88 ? 8.463 -10.037 -1.328 1.00 88.69 88 SER A N 1
ATOM 711 C CA . SER A 1 88 ? 8.016 -10.749 -2.532 1.00 88.69 88 SER A CA 1
ATOM 712 C C . SER A 1 88 ? 7.407 -9.810 -3.572 1.00 88.69 88 SER A C 1
ATOM 714 O O . SER A 1 88 ? 7.579 -10.021 -4.774 1.00 88.69 88 SER A O 1
ATOM 716 N N . ILE A 1 89 ? 6.698 -8.770 -3.126 1.00 88.94 89 ILE A N 1
ATOM 717 C CA . ILE A 1 89 ? 6.061 -7.787 -4.010 1.00 88.94 89 ILE A CA 1
ATOM 718 C C . ILE A 1 89 ? 7.116 -6.944 -4.733 1.00 88.94 89 ILE A C 1
ATOM 720 O O . ILE A 1 89 ? 6.990 -6.729 -5.939 1.00 88.94 89 ILE A O 1
ATOM 724 N N . ASP A 1 90 ? 8.179 -6.520 -4.046 1.00 87.62 90 ASP A N 1
ATOM 725 C CA . ASP A 1 90 ? 9.300 -5.813 -4.676 1.00 87.62 90 ASP A CA 1
ATOM 726 C C . ASP A 1 90 ? 10.033 -6.694 -5.682 1.00 87.62 90 ASP A C 1
ATOM 728 O O . ASP A 1 90 ? 10.284 -6.262 -6.806 1.00 87.62 90 ASP A O 1
ATOM 732 N N . ALA A 1 91 ? 10.297 -7.955 -5.327 1.00 88.31 91 ALA A N 1
ATOM 733 C CA . ALA A 1 91 ? 10.916 -8.904 -6.243 1.00 88.31 91 ALA A CA 1
ATOM 734 C C . ALA A 1 91 ? 10.073 -9.089 -7.518 1.00 88.31 91 ALA A C 1
ATOM 736 O O . ALA A 1 91 ? 10.613 -9.078 -8.627 1.00 88.31 91 ALA A O 1
ATOM 737 N N . ALA A 1 92 ? 8.747 -9.191 -7.381 1.00 87.56 92 ALA A N 1
ATOM 738 C CA . ALA A 1 92 ? 7.828 -9.285 -8.512 1.00 87.56 92 ALA A CA 1
ATOM 739 C C . ALA A 1 92 ? 7.780 -7.989 -9.343 1.00 87.56 92 ALA A C 1
ATOM 741 O O . ALA A 1 92 ? 7.802 -8.051 -10.574 1.00 87.56 92 ALA A O 1
ATOM 742 N N . LEU A 1 93 ? 7.765 -6.819 -8.691 1.00 87.38 93 LEU A N 1
ATOM 743 C CA . LEU A 1 93 ? 7.795 -5.506 -9.346 1.00 87.38 93 LEU A CA 1
ATOM 744 C C . LEU A 1 93 ? 9.094 -5.313 -10.134 1.00 87.38 93 LEU A C 1
ATOM 746 O O . LEU A 1 93 ? 9.081 -4.820 -11.263 1.00 87.38 93 LEU A O 1
ATOM 750 N N . ARG A 1 94 ? 10.221 -5.722 -9.553 1.00 86.25 94 ARG A N 1
ATOM 751 C CA . ARG A 1 94 ? 11.522 -5.691 -10.208 1.00 86.25 94 ARG A CA 1
ATOM 752 C C . ARG A 1 94 ? 11.531 -6.614 -11.419 1.00 86.25 94 ARG A C 1
ATOM 754 O O . ARG A 1 94 ? 11.900 -6.171 -12.501 1.00 86.25 94 ARG A O 1
ATOM 761 N N . LYS A 1 95 ? 11.080 -7.861 -11.257 1.00 87.31 95 LYS A N 1
ATOM 762 C CA . LYS A 1 95 ? 11.038 -8.852 -12.337 1.00 87.31 95 LYS A CA 1
ATOM 763 C C . LYS A 1 95 ? 10.223 -8.353 -13.534 1.00 87.31 95 LYS A C 1
ATOM 765 O O . LYS A 1 95 ? 10.746 -8.305 -14.640 1.00 87.31 95 LYS A O 1
ATOM 770 N N . ILE A 1 96 ? 8.994 -7.879 -13.309 1.00 86.00 96 ILE A N 1
ATOM 771 C CA . ILE A 1 96 ? 8.093 -7.466 -14.399 1.00 86.00 96 ILE A CA 1
ATOM 772 C C . ILE A 1 96 ? 8.560 -6.205 -15.143 1.00 86.00 96 ILE A C 1
ATOM 774 O O . ILE A 1 96 ? 8.286 -6.057 -16.330 1.00 86.00 96 ILE A O 1
ATOM 778 N N . ASN A 1 97 ? 9.255 -5.287 -14.461 1.00 83.62 97 ASN A N 1
ATOM 779 C CA . ASN A 1 97 ? 9.752 -4.060 -15.088 1.00 83.62 97 ASN A CA 1
ATOM 780 C C . ASN A 1 97 ? 11.156 -4.224 -15.698 1.00 83.62 97 ASN A C 1
ATOM 782 O O . ASN A 1 97 ? 11.503 -3.449 -16.587 1.00 83.62 97 ASN A O 1
ATOM 786 N N . MET A 1 98 ? 11.949 -5.212 -15.258 1.00 79.62 98 MET A N 1
ATOM 787 C 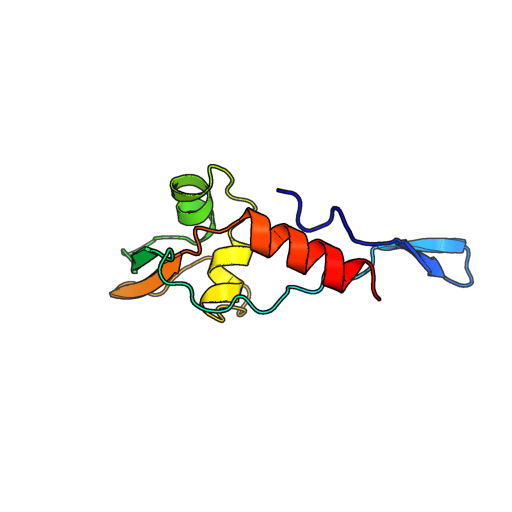CA . MET A 1 98 ? 13.259 -5.531 -15.845 1.00 79.62 98 MET A CA 1
ATOM 788 C C . MET A 1 98 ? 13.180 -6.505 -17.028 1.00 79.62 98 MET A C 1
ATOM 790 O O . MET A 1 98 ? 14.001 -6.398 -17.929 1.00 79.62 98 MET A O 1
ATOM 794 N N . GLU A 1 99 ? 12.220 -7.433 -17.049 1.00 72.81 99 GLU A N 1
ATOM 795 C CA . GLU A 1 99 ? 12.028 -8.409 -18.141 1.00 72.81 99 GLU A CA 1
ATOM 796 C C . GLU A 1 99 ? 11.184 -7.851 -19.314 1.00 72.81 99 GLU A C 1
ATOM 798 O O . GLU A 1 99 ? 10.574 -8.618 -20.058 1.00 72.81 99 GLU A O 1
ATOM 803 N N . ARG A 1 100 ? 11.110 -6.521 -19.468 1.00 62.44 100 ARG A N 1
ATOM 804 C CA . ARG A 1 100 ? 10.241 -5.831 -20.438 1.00 62.44 100 ARG A CA 1
ATOM 805 C C . ARG A 1 100 ? 10.955 -5.410 -21.722 1.00 62.44 100 ARG A C 1
ATOM 807 O O . ARG A 1 100 ? 12.090 -4.900 -21.624 1.00 62.44 100 ARG A O 1
#

Foldseek 3Di:
DDQQPLFDWDQDPVRDTDTHDQDFFQDDDDPQKDKDFAAPPDFLLVVCCVQVVGSVCSVVQCRNQVVPPPDRDDDGRDITIHDNPVVVRVVRSNCVSVVD

Secondary structure (DSSP, 8-state):
--TTTT-PEEEPTTS-EEEPPPPPPP----TT-EEEEPPTT-BHHHHHHHHHS-GGGHHHHHHHTT--SS--BPPTT-EEEE---HHHHHHHHHHHHH--

Sequence (100 aa):
MDRYKYNMPKIKKDAKKIQGQTIYPPIMPKSTDLYIVVRDGQRMDTLANEYYGDPSMWWIIAQANNVSKGTLFLRPGSQIRIPQDISSIDAALRKINMER

pLDDT: mean 83.16, std 9.5, range [60.88, 93.19]